Protein AF-A0A6P1IAT9-F1 (afdb_monomer_lite)

Foldseek 3Di:
DPPQDQQDPDPAQVVSLVVLVPDDLVRNLSNCLSPLDQPDPDPSSVSSSLSNLLQCQLAPVSVVSLLVSLVVLLVVLVVVLVVPPDDPVRVVVSVVSNVSSVVSNCSNPVNCPQQCSVVHRVLVVDDRVVSVLVSLLVVLVVVCVVPVDPPSSVVSVVVSVVVVVVPPDPDPDDDDD

Radius of gyration: 21.56 Å; chains: 1; bounding box: 54×50×61 Å

Structure (mmCIF, N/CA/C/O backbone):
data_AF-A0A6P1IAT9-F1
#
_entry.id   AF-A0A6P1IAT9-F1
#
loop_
_atom_site.group_PDB
_atom_site.id
_atom_site.type_symbol
_atom_site.label_atom_id
_atom_site.label_alt_id
_atom_site.label_comp_id
_atom_site.label_asym_id
_atom_site.label_entity_id
_atom_site.label_seq_id
_atom_site.pdbx_PDB_ins_code
_atom_site.Cartn_x
_atom_site.Cartn_y
_atom_site.Cartn_z
_atom_site.occupancy
_atom_site.B_iso_or_equiv
_atom_site.auth_seq_id
_atom_site.auth_comp_id
_atom_site.auth_asym_id
_atom_site.auth_atom_id
_atom_site.pdbx_PDB_model_num
ATOM 1 N N . MET A 1 1 ? -5.739 -2.566 28.143 1.00 44.97 1 MET A N 1
ATOM 2 C CA . MET A 1 1 ? -5.291 -2.501 26.736 1.00 44.97 1 MET A CA 1
ATOM 3 C C . MET A 1 1 ? -3.845 -2.948 26.709 1.00 44.97 1 MET A C 1
ATOM 5 O O . MET A 1 1 ? -3.081 -2.463 27.528 1.00 44.97 1 MET A O 1
ATOM 9 N N . LYS A 1 2 ? -3.511 -3.930 25.869 1.00 57.34 2 LYS A N 1
ATOM 10 C CA . LYS A 1 2 ? -2.120 -4.334 25.633 1.00 57.34 2 LYS A CA 1
ATOM 11 C C . LYS A 1 2 ? -1.456 -3.209 24.837 1.00 57.34 2 LYS A C 1
ATOM 13 O O . LYS A 1 2 ? -2.130 -2.655 23.967 1.00 57.34 2 LYS A O 1
ATOM 18 N N . ASP A 1 3 ? -0.215 -2.859 25.159 1.00 75.69 3 ASP A N 1
ATOM 19 C CA . ASP A 1 3 ? 0.513 -1.835 24.411 1.00 75.69 3 ASP A CA 1
ATOM 20 C C . ASP A 1 3 ? 0.478 -2.159 22.908 1.00 75.69 3 ASP A C 1
ATOM 22 O O . ASP A 1 3 ? 0.678 -3.325 22.541 1.00 75.69 3 ASP A O 1
ATOM 26 N N . PRO A 1 4 ? 0.163 -1.169 22.051 1.00 81.19 4 PRO A N 1
ATOM 27 C CA . PRO A 1 4 ? 0.105 -1.375 20.611 1.00 81.19 4 PRO A CA 1
ATOM 28 C C . PRO A 1 4 ? 1.469 -1.850 20.118 1.00 81.19 4 PRO A C 1
ATOM 30 O O . PRO A 1 4 ? 2.504 -1.392 20.616 1.00 81.19 4 PRO A O 1
ATOM 33 N N . GLN A 1 5 ? 1.483 -2.768 19.148 1.00 85.88 5 GLN A N 1
ATOM 34 C CA . GLN A 1 5 ? 2.759 -3.230 18.605 1.00 85.88 5 GLN A CA 1
ATOM 35 C C . GLN A 1 5 ? 3.559 -2.041 18.049 1.00 85.88 5 GLN A C 1
ATOM 37 O O . GLN A 1 5 ? 2.980 -1.165 17.414 1.00 85.88 5 GLN A O 1
ATOM 42 N N . PRO A 1 6 ? 4.876 -1.956 18.294 1.00 88.69 6 PRO A N 1
ATOM 43 C CA . PRO A 1 6 ? 5.675 -0.873 17.745 1.00 88.69 6 PRO A CA 1
ATOM 44 C C . PRO A 1 6 ? 5.844 -1.042 16.230 1.00 88.69 6 PRO A C 1
ATOM 46 O O . PRO A 1 6 ? 6.089 -2.143 15.737 1.00 88.69 6 PRO A O 1
ATOM 49 N N . LEU A 1 7 ? 5.788 0.073 15.495 1.00 91.44 7 LEU A N 1
ATOM 50 C CA . LEU A 1 7 ? 6.159 0.091 14.079 1.00 91.44 7 LEU A CA 1
ATOM 51 C C . LEU A 1 7 ? 7.631 -0.315 13.902 1.00 91.44 7 LEU A C 1
ATOM 53 O O . LEU A 1 7 ? 8.476 0.172 14.666 1.00 91.44 7 LEU A O 1
ATOM 57 N N . PRO A 1 8 ? 7.962 -1.109 12.865 1.00 89.56 8 PRO A N 1
ATOM 58 C CA . PRO A 1 8 ? 9.342 -1.468 12.568 1.00 89.56 8 PRO A CA 1
ATOM 59 C C . PRO A 1 8 ? 10.248 -0.240 12.406 1.00 89.56 8 PRO A C 1
ATOM 61 O O . PRO A 1 8 ? 9.841 0.807 11.897 1.00 89.56 8 PRO A O 1
ATOM 64 N N . GLU A 1 9 ? 11.505 -0.375 12.823 1.00 87.12 9 GLU A N 1
ATOM 65 C CA . GLU A 1 9 ? 12.486 0.721 12.801 1.00 87.12 9 GLU A CA 1
ATOM 66 C C . GLU A 1 9 ? 13.255 0.829 11.477 1.00 87.12 9 GLU A C 1
ATOM 68 O O . GLU A 1 9 ? 13.986 1.798 11.257 1.00 87.12 9 GLU A O 1
ATOM 73 N N . ALA A 1 10 ? 13.094 -0.145 10.574 1.00 85.12 10 ALA A N 1
ATOM 74 C CA . ALA A 1 10 ? 13.796 -0.161 9.300 1.00 85.12 10 ALA A CA 1
ATOM 75 C C . ALA A 1 10 ? 13.493 1.102 8.481 1.00 85.12 10 ALA A C 1
ATOM 77 O O . ALA A 1 10 ? 12.381 1.323 8.010 1.00 85.12 10 ALA A O 1
ATOM 78 N N . SER A 1 11 ? 14.524 1.921 8.273 1.00 75.75 11 SER A N 1
ATOM 79 C CA . SER A 1 11 ? 14.386 3.200 7.567 1.00 75.75 11 SER A CA 1
ATOM 80 C C . SER A 1 11 ? 14.454 3.058 6.043 1.00 75.75 11 SER A C 1
ATOM 82 O O . SER A 1 11 ? 14.054 3.966 5.320 1.00 75.75 11 SER A O 1
ATOM 84 N N . LYS A 1 12 ? 14.984 1.935 5.533 1.00 86.31 12 LYS A N 1
ATOM 85 C CA . LYS A 1 12 ? 15.084 1.670 4.089 1.00 86.31 12 LYS A CA 1
ATOM 86 C C . LYS A 1 12 ? 13.823 0.948 3.596 1.00 86.31 12 LYS A C 1
ATOM 88 O O . LYS A 1 12 ? 13.550 -0.134 4.119 1.00 86.31 12 LYS A O 1
ATOM 93 N N . PRO A 1 13 ? 13.137 1.445 2.547 1.00 86.69 13 PRO A N 1
ATOM 94 C CA . PRO A 1 13 ? 11.890 0.852 2.056 1.00 86.69 13 PRO A CA 1
ATOM 95 C C . PRO A 1 13 ? 11.979 -0.645 1.744 1.00 86.69 13 PRO A C 1
ATOM 97 O O . PRO A 1 13 ? 11.153 -1.420 2.209 1.00 86.69 13 PRO A O 1
ATOM 100 N N . ALA A 1 14 ? 13.028 -1.082 1.040 1.00 87.81 14 ALA A N 1
ATOM 101 C CA . ALA A 1 14 ? 13.200 -2.491 0.685 1.00 87.81 14 ALA A CA 1
ATOM 102 C C . ALA A 1 14 ? 13.393 -3.409 1.907 1.00 87.81 14 ALA A C 1
ATOM 104 O O . ALA A 1 14 ? 12.887 -4.529 1.926 1.00 87.81 14 ALA A O 1
ATOM 105 N N . LEU A 1 15 ? 14.104 -2.941 2.942 1.00 90.38 15 LEU A N 1
ATOM 106 C CA . LEU A 1 15 ? 14.280 -3.711 4.178 1.00 90.38 15 LEU A CA 1
ATOM 107 C C . LEU A 1 15 ? 12.983 -3.764 4.983 1.00 90.38 15 LEU A C 1
ATOM 109 O O . LEU A 1 15 ? 12.641 -4.828 5.490 1.00 90.38 15 LEU A O 1
ATOM 113 N N . LEU A 1 16 ? 12.264 -2.642 5.064 1.00 92.75 16 LEU A N 1
ATOM 114 C CA . LEU A 1 16 ? 10.965 -2.568 5.725 1.00 92.75 16 LEU A CA 1
ATOM 115 C C . LEU A 1 16 ? 9.957 -3.505 5.053 1.00 92.75 16 LEU A C 1
ATOM 117 O O . LEU A 1 16 ? 9.357 -4.333 5.726 1.00 92.75 16 LEU A O 1
ATOM 121 N N . ALA A 1 17 ? 9.827 -3.447 3.728 1.00 92.75 17 ALA A N 1
ATOM 122 C CA . ALA A 1 17 ? 8.932 -4.335 2.995 1.00 92.75 17 ALA A CA 1
ATOM 123 C C . ALA A 1 17 ? 9.305 -5.810 3.179 1.00 92.75 17 ALA A C 1
ATOM 125 O O . ALA A 1 17 ? 8.427 -6.637 3.402 1.00 92.75 17 ALA A O 1
ATOM 126 N N . ARG A 1 18 ? 10.602 -6.150 3.165 1.00 92.81 18 ARG A N 1
ATOM 127 C CA . ARG A 1 18 ? 11.050 -7.516 3.466 1.00 92.81 18 ARG A CA 1
ATOM 128 C C . ARG A 1 18 ? 10.609 -7.961 4.863 1.00 92.81 18 ARG A C 1
ATOM 130 O O . ARG A 1 18 ? 10.009 -9.021 4.981 1.00 92.81 18 ARG A O 1
ATOM 137 N N . GLN A 1 19 ? 10.848 -7.141 5.887 1.00 94.38 19 GLN A N 1
ATOM 138 C CA . GLN A 1 19 ? 10.421 -7.441 7.259 1.00 94.38 19 GLN A CA 1
ATOM 139 C C . GLN A 1 19 ? 8.904 -7.631 7.358 1.00 94.38 19 GLN A C 1
ATOM 141 O O . GLN A 1 19 ? 8.446 -8.567 8.000 1.00 94.38 19 GLN A O 1
ATOM 146 N N . LEU A 1 20 ? 8.118 -6.776 6.698 1.00 95.62 20 LEU A N 1
ATOM 147 C CA . LEU A 1 20 ? 6.659 -6.894 6.684 1.00 95.62 20 LEU A CA 1
ATOM 148 C C . LEU A 1 20 ? 6.186 -8.166 5.969 1.00 95.62 20 LEU A C 1
ATOM 150 O O . LEU A 1 20 ? 5.207 -8.771 6.394 1.00 95.62 20 LEU A O 1
ATOM 154 N N . ARG A 1 21 ? 6.880 -8.598 4.908 1.00 94.12 21 ARG A N 1
ATOM 155 C CA . ARG A 1 21 ? 6.550 -9.839 4.190 1.00 94.12 21 ARG A CA 1
ATOM 156 C C . ARG A 1 21 ? 6.808 -11.081 5.039 1.00 94.12 21 ARG A C 1
ATOM 158 O O . ARG A 1 21 ? 6.062 -12.045 4.909 1.00 94.12 21 ARG A O 1
ATOM 165 N N . GLU A 1 22 ? 7.834 -11.046 5.885 1.00 95.31 22 GLU A N 1
ATOM 166 C CA . GLU A 1 22 ? 8.199 -12.137 6.799 1.00 95.31 22 GLU A CA 1
ATOM 167 C C . GLU A 1 22 ? 7.188 -12.324 7.945 1.00 95.31 22 GLU A C 1
ATOM 169 O O . GLU A 1 22 ? 7.159 -13.390 8.557 1.00 95.31 22 GLU A O 1
ATOM 174 N N . LEU A 1 23 ? 6.343 -11.325 8.227 1.00 95.88 23 LEU A N 1
ATOM 175 C CA . LEU A 1 23 ? 5.263 -11.465 9.203 1.00 95.88 23 LEU A CA 1
ATOM 176 C C . LEU A 1 23 ? 4.195 -12.435 8.693 1.00 95.88 23 LEU A C 1
ATOM 178 O O . LEU A 1 23 ? 3.790 -12.377 7.530 1.00 95.88 23 LEU A O 1
ATOM 182 N N . ASP A 1 24 ? 3.676 -13.274 9.587 1.00 95.88 24 ASP A N 1
ATOM 183 C CA . ASP A 1 24 ? 2.448 -14.025 9.340 1.00 95.88 24 ASP A CA 1
ATOM 184 C C . ASP A 1 24 ? 1.226 -13.086 9.286 1.00 95.88 24 ASP A C 1
ATOM 186 O O . ASP A 1 24 ? 1.289 -11.925 9.701 1.00 95.88 24 ASP A O 1
ATOM 190 N N . GLU A 1 25 ? 0.100 -13.579 8.769 1.00 93.06 25 GLU A N 1
ATOM 191 C CA . GLU A 1 25 ? -1.118 -12.774 8.601 1.00 93.06 25 GLU A CA 1
ATOM 192 C C . GLU A 1 25 ? -1.662 -12.203 9.912 1.00 93.06 25 GLU A C 1
ATOM 194 O O . GLU A 1 25 ? -2.092 -11.050 9.932 1.00 93.06 25 GLU A O 1
ATOM 199 N N . ASN A 1 26 ? -1.594 -12.943 11.025 1.00 94.25 26 ASN A N 1
ATOM 200 C CA . ASN A 1 26 ? -2.097 -12.447 12.306 1.00 94.25 26 ASN A CA 1
ATOM 201 C C . ASN A 1 26 ? -1.217 -11.320 12.843 1.00 94.25 26 ASN A C 1
ATOM 203 O O . ASN A 1 26 ? -1.728 -10.321 13.354 1.00 94.25 26 ASN A O 1
ATOM 207 N N . SER A 1 27 ? 0.105 -11.470 12.743 1.00 95.88 27 SER A N 1
ATOM 208 C CA . SER A 1 27 ? 1.051 -10.432 13.159 1.00 95.88 27 SER A CA 1
ATOM 209 C C . SER A 1 27 ? 0.922 -9.178 12.293 1.00 95.88 27 SER A C 1
ATOM 211 O O . SER A 1 27 ? 0.841 -8.070 12.827 1.00 95.88 27 SER A O 1
ATOM 213 N N . LEU A 1 28 ? 0.821 -9.339 10.970 1.00 96.88 28 LEU A N 1
ATOM 214 C CA . LEU A 1 28 ? 0.598 -8.220 10.054 1.00 96.88 28 LEU A CA 1
ATOM 215 C C . LEU A 1 28 ? -0.751 -7.538 10.322 1.00 96.88 28 LEU A C 1
ATOM 217 O O . LEU A 1 28 ? -0.815 -6.312 10.400 1.00 96.88 28 LEU A O 1
ATOM 221 N N . GLY A 1 29 ? -1.815 -8.314 10.533 1.00 96.81 29 GLY A N 1
ATOM 222 C CA . GLY A 1 29 ? -3.145 -7.782 10.815 1.00 96.81 29 GLY A CA 1
ATOM 223 C C . GLY A 1 29 ? -3.228 -7.029 12.136 1.00 96.81 29 GLY A C 1
ATOM 224 O O . GLY A 1 29 ? -3.843 -5.965 12.195 1.00 96.81 29 GLY A O 1
ATOM 225 N N . ARG A 1 30 ? -2.542 -7.498 13.185 1.00 95.88 30 ARG A N 1
ATOM 226 C CA . ARG A 1 30 ? -2.413 -6.743 14.442 1.00 95.88 30 ARG A CA 1
ATOM 227 C C . ARG A 1 30 ? -1.708 -5.410 14.228 1.00 95.88 30 ARG A C 1
ATOM 229 O O . ARG A 1 30 ? -2.209 -4.394 14.703 1.00 95.88 30 ARG A O 1
ATOM 236 N N . LEU A 1 31 ? -0.607 -5.403 13.478 1.00 96.62 31 LEU A N 1
ATOM 237 C CA . LEU A 1 31 ? 0.143 -4.184 13.182 1.00 96.62 31 LEU A CA 1
ATOM 238 C C . LEU A 1 31 ? -0.696 -3.173 12.381 1.00 96.62 31 LEU A C 1
ATOM 240 O O . LEU A 1 31 ? -0.699 -1.987 12.704 1.00 96.62 31 LEU A O 1
ATOM 244 N N . ILE A 1 32 ? -1.450 -3.640 11.377 1.00 97.19 32 ILE A N 1
ATOM 245 C CA . ILE A 1 32 ? -2.397 -2.817 10.606 1.00 97.19 32 ILE A CA 1
ATOM 246 C C . ILE A 1 32 ? -3.456 -2.219 11.536 1.00 97.19 32 ILE A C 1
ATOM 248 O O . ILE A 1 32 ? -3.632 -1.000 11.572 1.00 97.19 32 ILE A O 1
ATOM 252 N N . ARG A 1 33 ? -4.127 -3.065 12.326 1.00 96.25 33 ARG A N 1
ATOM 253 C CA . ARG A 1 33 ? -5.207 -2.664 13.235 1.00 96.25 33 ARG A CA 1
ATOM 254 C C . ARG A 1 33 ? -4.745 -1.622 14.256 1.00 96.25 33 ARG A C 1
ATOM 256 O O . ARG A 1 33 ? -5.428 -0.621 14.472 1.00 96.25 33 ARG A O 1
ATOM 263 N N . ASP A 1 34 ? -3.584 -1.838 14.869 1.00 96.00 34 ASP A N 1
ATOM 264 C CA . ASP A 1 34 ? -3.030 -0.955 15.902 1.00 96.00 34 ASP A CA 1
ATOM 265 C C . ASP A 1 34 ? -2.573 0.405 15.329 1.00 96.00 34 ASP A C 1
ATOM 267 O O . ASP A 1 34 ? -2.408 1.373 16.076 1.00 96.00 34 ASP A O 1
ATOM 271 N N . HIS A 1 35 ? -2.403 0.514 14.005 1.00 96.50 35 HIS A N 1
ATOM 272 C CA . HIS A 1 35 ? -1.916 1.717 13.324 1.00 96.50 35 HIS A CA 1
ATOM 273 C C . HIS A 1 35 ? -2.833 2.250 12.218 1.00 96.50 35 HIS A C 1
ATOM 275 O O . HIS A 1 35 ? -2.384 3.064 11.403 1.00 96.50 35 HIS A O 1
ATOM 281 N N . LEU A 1 36 ? -4.123 1.890 12.223 1.00 96.81 36 LEU A N 1
ATOM 282 C CA . LEU A 1 36 ? -5.140 2.488 11.339 1.00 96.81 36 LEU A CA 1
ATOM 283 C C . LEU A 1 36 ? -5.133 4.021 11.407 1.00 96.81 36 LEU A C 1
ATOM 285 O O . LEU A 1 36 ? -5.314 4.709 10.401 1.00 96.81 36 LEU A O 1
ATOM 289 N N . VAL A 1 37 ? -4.858 4.554 12.600 1.00 94.69 37 VAL A N 1
ATOM 290 C CA . VAL A 1 37 ? -4.570 5.968 12.825 1.00 94.69 37 VAL A CA 1
ATOM 291 C C . VAL A 1 37 ? -3.204 6.137 13.498 1.00 94.69 37 VAL A C 1
ATOM 293 O O . VAL A 1 37 ? -2.766 5.261 14.244 1.00 94.69 37 VAL A O 1
ATOM 296 N N . PRO A 1 38 ? -2.522 7.268 13.276 1.00 94.25 38 PRO A N 1
ATOM 297 C CA . PRO A 1 38 ? -1.274 7.571 13.960 1.00 94.25 38 PRO A CA 1
ATOM 298 C C . PRO A 1 38 ? -1.485 7.696 15.473 1.00 94.25 38 PRO A C 1
ATOM 300 O O . PRO A 1 38 ? -2.307 8.496 15.920 1.00 94.25 38 PRO A O 1
ATOM 303 N N . LEU A 1 39 ? -0.701 6.955 16.255 1.00 92.50 39 LEU A N 1
ATOM 304 C CA . LEU A 1 39 ? -0.780 6.957 17.721 1.00 92.50 39 LEU A CA 1
ATOM 305 C C . LEU A 1 39 ? -0.049 8.137 18.375 1.00 92.50 39 LEU A C 1
ATOM 307 O O . LEU A 1 39 ? -0.336 8.490 19.513 1.00 92.50 39 LEU A O 1
ATOM 311 N N . SER A 1 40 ? 0.899 8.746 17.660 1.00 92.50 40 SER A N 1
ATOM 312 C CA . SER A 1 40 ? 1.680 9.889 18.132 1.00 92.50 40 SER A CA 1
ATOM 313 C C . SER A 1 40 ? 1.767 10.991 17.071 1.00 92.50 40 SER A C 1
ATOM 315 O O . SER A 1 40 ? 1.685 10.748 15.858 1.00 92.50 40 SER A O 1
ATOM 317 N N . SER A 1 41 ? 1.913 12.231 17.536 1.00 90.50 41 SER A N 1
ATOM 318 C CA . SER A 1 41 ? 2.232 13.404 16.716 1.00 90.50 41 SER A CA 1
ATOM 319 C C . SER A 1 41 ? 3.736 13.591 16.507 1.00 90.50 41 SER A C 1
ATOM 321 O O . SER A 1 41 ? 4.121 14.426 15.691 1.00 90.50 41 SER A O 1
ATOM 323 N N . ASP A 1 42 ? 4.574 12.814 17.200 1.00 94.19 42 ASP A N 1
ATOM 324 C CA . ASP A 1 42 ? 6.024 12.882 17.058 1.00 94.19 42 ASP A CA 1
ATOM 325 C C . ASP A 1 42 ? 6.464 12.670 15.602 1.00 94.19 42 ASP A C 1
ATOM 327 O O . ASP A 1 42 ? 5.973 11.784 14.893 1.00 94.19 42 ASP A O 1
ATOM 331 N N . HIS A 1 43 ? 7.423 13.484 15.162 1.00 92.62 43 HIS A N 1
ATOM 332 C CA . HIS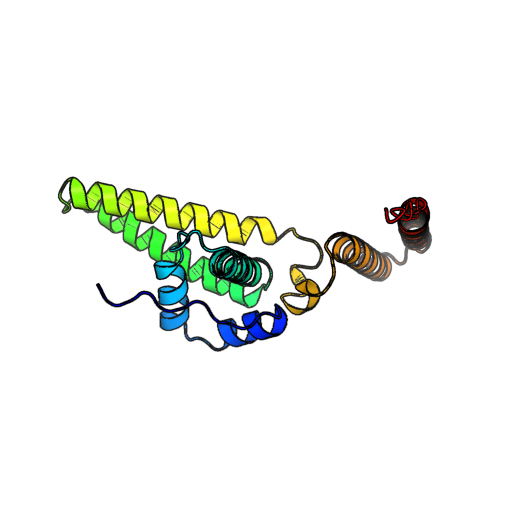 A 1 43 ? 7.877 13.496 13.778 1.00 92.62 43 HIS A CA 1
ATOM 333 C C . HIS A 1 43 ? 8.520 12.164 13.367 1.00 92.62 43 HIS A C 1
ATOM 335 O O . HIS A 1 43 ? 8.291 11.683 12.252 1.00 92.62 43 HIS A O 1
ATOM 341 N N . SER A 1 44 ? 9.280 11.529 14.268 1.00 91.19 44 SER A N 1
ATOM 342 C CA . SER A 1 44 ? 9.927 10.244 13.983 1.00 91.19 44 SER A CA 1
ATOM 343 C C . SER A 1 44 ? 8.893 9.123 13.845 1.00 91.19 44 SER A C 1
ATOM 345 O O . SER A 1 44 ? 8.965 8.308 12.921 1.00 91.19 44 SER A O 1
ATOM 347 N N . TYR A 1 45 ? 7.876 9.115 14.712 1.00 93.00 45 TYR A N 1
ATOM 348 C CA . TYR A 1 45 ? 6.769 8.170 14.622 1.00 93.00 45 TYR A CA 1
ATOM 349 C C . TYR A 1 45 ? 5.954 8.389 13.345 1.00 93.00 45 TYR A C 1
ATOM 351 O O . TYR A 1 45 ? 5.686 7.435 12.618 1.00 93.00 45 TYR A O 1
ATOM 359 N N . ARG A 1 46 ? 5.609 9.640 13.018 1.00 93.94 46 ARG A N 1
ATOM 360 C CA . ARG A 1 46 ? 4.862 9.977 11.797 1.00 93.94 46 ARG A CA 1
ATOM 361 C C . ARG A 1 46 ? 5.595 9.560 10.531 1.00 93.94 46 ARG A C 1
ATOM 363 O O . ARG A 1 46 ? 4.966 9.049 9.608 1.00 93.94 46 ARG A O 1
ATOM 370 N N . THR A 1 47 ? 6.915 9.716 10.509 1.00 92.25 47 THR A N 1
ATOM 371 C CA . THR A 1 47 ? 7.755 9.247 9.402 1.00 92.25 47 THR A CA 1
ATOM 372 C C . THR A 1 47 ? 7.676 7.728 9.247 1.00 92.25 47 THR A C 1
ATOM 374 O O . THR A 1 47 ? 7.446 7.245 8.139 1.00 92.25 47 THR A O 1
ATOM 377 N N . ARG A 1 48 ? 7.776 6.970 10.348 1.00 93.75 48 ARG A N 1
ATOM 378 C CA . ARG A 1 48 ? 7.615 5.505 10.328 1.00 93.75 48 ARG A CA 1
ATOM 379 C C . ARG A 1 48 ? 6.210 5.077 9.916 1.00 93.75 48 ARG A C 1
ATOM 381 O O . ARG A 1 48 ? 6.075 4.168 9.108 1.00 93.75 48 ARG A O 1
ATOM 388 N N . TRP A 1 49 ? 5.178 5.753 10.414 1.00 95.31 49 TRP A N 1
ATOM 389 C CA . TRP A 1 49 ? 3.783 5.467 10.074 1.00 95.31 49 TRP A CA 1
ATOM 390 C C . TRP A 1 49 ? 3.520 5.678 8.579 1.00 95.31 49 TRP A C 1
ATOM 392 O O . TRP A 1 49 ? 2.977 4.798 7.918 1.00 95.31 49 TRP A O 1
ATOM 402 N N . ASN A 1 50 ? 3.997 6.791 8.014 1.00 93.19 50 ASN A N 1
ATOM 403 C CA . ASN A 1 50 ? 3.929 7.026 6.572 1.00 93.19 50 ASN A CA 1
ATOM 404 C C . ASN A 1 50 ? 4.720 5.965 5.792 1.00 93.19 50 ASN A C 1
ATOM 406 O O . ASN A 1 50 ? 4.223 5.447 4.798 1.00 93.19 50 ASN A O 1
ATOM 410 N N . GLY A 1 51 ? 5.932 5.619 6.240 1.00 92.25 51 GLY A N 1
ATOM 411 C CA . GLY A 1 51 ? 6.770 4.592 5.611 1.00 92.25 51 GLY A CA 1
ATOM 412 C C . GLY A 1 51 ? 6.133 3.198 5.612 1.00 92.25 51 GLY A C 1
ATOM 413 O O . GLY A 1 51 ? 6.219 2.486 4.611 1.00 92.25 51 GLY A O 1
ATOM 414 N N . PHE A 1 52 ? 5.445 2.838 6.695 1.00 95.31 52 PHE A N 1
ATOM 415 C CA . PHE A 1 52 ? 4.694 1.593 6.832 1.00 95.31 52 PHE A CA 1
ATOM 416 C C . PHE A 1 52 ? 3.580 1.492 5.787 1.00 95.31 52 PHE A C 1
ATOM 418 O O . PHE A 1 52 ? 3.628 0.607 4.936 1.00 95.31 52 PHE A O 1
ATOM 425 N N . TRP A 1 53 ? 2.644 2.446 5.770 1.00 95.62 53 TRP A N 1
ATOM 426 C CA . TRP A 1 53 ? 1.556 2.461 4.783 1.00 95.62 53 TRP A CA 1
ATOM 427 C C . TRP A 1 53 ? 2.060 2.587 3.350 1.00 95.62 53 TRP A C 1
ATOM 429 O O . TRP A 1 53 ? 1.513 1.983 2.431 1.00 95.62 53 TRP A O 1
ATOM 439 N N . SER A 1 54 ? 3.140 3.345 3.169 1.00 92.50 54 SER A N 1
ATOM 440 C CA . SER A 1 54 ? 3.804 3.484 1.885 1.00 92.50 54 SER A CA 1
ATOM 441 C C . SER A 1 54 ? 4.306 2.124 1.378 1.00 92.50 54 SER A C 1
ATOM 443 O O . SER A 1 54 ? 4.053 1.766 0.230 1.00 92.50 54 SER A O 1
ATOM 445 N N . SER A 1 55 ? 4.929 1.330 2.249 1.00 93.88 55 SER A N 1
ATOM 446 C CA . SER A 1 55 ? 5.407 -0.014 1.905 1.00 93.88 55 SER A CA 1
ATOM 447 C C . SER A 1 55 ? 4.260 -0.980 1.608 1.00 93.88 55 SER A C 1
ATOM 449 O O . SER A 1 55 ? 4.378 -1.762 0.672 1.00 93.88 55 SER A O 1
ATOM 451 N N . LEU A 1 56 ? 3.148 -0.901 2.352 1.00 95.50 56 LEU A N 1
ATOM 452 C CA . LEU A 1 56 ? 1.967 -1.730 2.089 1.00 95.50 56 LEU A CA 1
ATOM 453 C C . LEU A 1 56 ? 1.335 -1.427 0.727 1.00 95.50 56 LEU A C 1
ATOM 455 O O . LEU A 1 56 ? 1.019 -2.354 0.002 1.00 95.50 56 LEU A O 1
ATOM 459 N N . GLY A 1 57 ? 1.170 -0.154 0.356 1.00 93.88 57 GLY A N 1
ATOM 460 C CA . GLY A 1 57 ? 0.539 0.206 -0.922 1.00 93.88 57 GLY A CA 1
ATOM 461 C C . GLY A 1 57 ? 1.432 0.010 -2.148 1.00 93.88 57 GLY A C 1
ATOM 462 O O . GLY A 1 57 ? 0.950 -0.338 -3.225 1.00 93.88 57 GLY A O 1
ATOM 463 N N . PHE A 1 58 ? 2.738 0.241 -2.001 1.00 92.12 58 PHE A N 1
ATOM 464 C CA . PHE A 1 58 ? 3.656 0.242 -3.141 1.00 92.12 58 PHE A CA 1
ATOM 465 C C . PHE A 1 58 ? 4.184 -1.148 -3.496 1.00 92.12 58 PHE A C 1
ATOM 467 O O . PHE A 1 58 ? 4.594 -1.373 -4.625 1.00 92.12 58 PHE A O 1
ATOM 474 N N . ASP A 1 59 ? 4.224 -2.076 -2.543 1.00 93.56 59 ASP A N 1
ATOM 475 C CA . ASP A 1 59 ? 4.721 -3.425 -2.776 1.00 93.56 59 ASP A CA 1
ATOM 476 C C . ASP A 1 59 ? 3.569 -4.375 -3.143 1.00 93.56 59 ASP A C 1
ATOM 478 O O . ASP A 1 59 ? 2.722 -4.603 -2.285 1.00 93.56 59 ASP A O 1
ATOM 482 N N . PRO A 1 60 ? 3.515 -4.967 -4.355 1.00 92.69 60 PRO A N 1
ATOM 483 C CA . PRO A 1 60 ? 2.331 -5.705 -4.812 1.00 92.69 60 PRO A CA 1
ATOM 484 C C . PRO A 1 60 ? 1.917 -6.859 -3.893 1.00 92.69 60 PRO A C 1
ATOM 486 O O . PRO A 1 60 ? 0.736 -7.045 -3.619 1.00 92.69 60 PRO A O 1
ATOM 489 N N . VAL A 1 61 ? 2.895 -7.597 -3.357 1.00 93.56 61 VAL A N 1
ATOM 490 C CA . VAL A 1 61 ? 2.640 -8.722 -2.444 1.00 93.56 61 VAL A CA 1
ATOM 491 C C . VAL A 1 61 ? 2.084 -8.232 -1.108 1.00 93.56 61 VAL A C 1
ATOM 493 O O . VAL A 1 61 ? 1.179 -8.846 -0.552 1.00 93.56 61 VAL A O 1
ATOM 496 N N . LEU A 1 62 ? 2.619 -7.135 -0.564 1.00 95.88 62 LEU A N 1
ATOM 497 C CA . LEU A 1 62 ? 2.080 -6.563 0.672 1.00 95.88 62 LEU A CA 1
ATOM 498 C C . LEU A 1 62 ? 0.732 -5.883 0.451 1.00 95.88 62 LEU A C 1
ATOM 500 O O . LEU A 1 62 ? -0.101 -5.946 1.350 1.00 95.88 62 LEU A O 1
ATOM 504 N N . ARG A 1 63 ? 0.513 -5.267 -0.715 1.00 96.06 63 ARG A N 1
ATOM 505 C CA . ARG A 1 63 ? -0.746 -4.616 -1.081 1.00 96.06 63 ARG A CA 1
ATOM 506 C C . ARG A 1 63 ? -1.882 -5.618 -1.078 1.00 96.06 63 ARG A C 1
ATOM 508 O O . ARG A 1 63 ? -2.882 -5.375 -0.409 1.00 96.06 63 ARG A O 1
ATOM 515 N N . ASP A 1 64 ? -1.699 -6.739 -1.767 1.00 96.50 64 ASP A N 1
ATOM 516 C CA . ASP A 1 64 ? -2.684 -7.817 -1.833 1.00 96.50 64 ASP A CA 1
ATOM 517 C C . ASP A 1 64 ? -3.015 -8.354 -0.431 1.00 96.50 64 ASP A C 1
ATOM 519 O O . ASP A 1 64 ? -4.161 -8.302 0.020 1.00 96.50 64 ASP A O 1
ATOM 523 N N . ARG A 1 65 ? -1.981 -8.719 0.339 1.00 97.62 65 ARG A N 1
ATOM 524 C CA . ARG A 1 65 ? -2.142 -9.214 1.716 1.00 97.62 65 ARG A CA 1
ATOM 525 C C . ARG A 1 65 ? -2.829 -8.208 2.641 1.00 97.62 65 ARG A C 1
ATOM 527 O O . ARG A 1 65 ? -3.722 -8.576 3.398 1.00 97.62 65 ARG A O 1
ATOM 534 N N . ALA A 1 66 ? -2.409 -6.945 2.616 1.00 97.62 66 ALA A N 1
ATOM 535 C CA . ALA A 1 66 ? -2.980 -5.907 3.469 1.00 97.62 66 ALA A CA 1
ATOM 536 C C . ALA A 1 66 ? -4.429 -5.589 3.082 1.00 97.62 66 ALA A C 1
ATOM 538 O O . ALA A 1 66 ? -5.253 -5.388 3.968 1.00 97.62 66 ALA A O 1
ATOM 539 N N . THR A 1 67 ? -4.743 -5.594 1.785 1.00 98.00 67 THR A N 1
ATOM 540 C CA . THR A 1 67 ? -6.110 -5.422 1.280 1.00 98.00 67 THR A CA 1
ATOM 541 C C . THR A 1 67 ? -7.012 -6.551 1.766 1.00 98.00 67 THR A C 1
ATOM 543 O O . THR A 1 67 ? -8.060 -6.272 2.340 1.00 98.00 67 THR A O 1
ATOM 546 N N . GLY A 1 68 ? -6.576 -7.811 1.645 1.00 98.12 68 GLY A N 1
ATOM 547 C CA . GLY A 1 68 ? -7.329 -8.961 2.156 1.00 98.12 68 GLY A CA 1
ATOM 548 C C . GLY A 1 68 ? -7.601 -8.879 3.662 1.00 98.12 68 GLY A C 1
ATOM 549 O O . GLY A 1 68 ? -8.729 -9.083 4.102 1.00 98.12 68 GLY A O 1
ATOM 550 N N . ILE A 1 69 ? -6.594 -8.496 4.453 1.00 98.38 69 ILE A N 1
ATOM 551 C CA . ILE A 1 69 ? -6.744 -8.311 5.905 1.00 98.38 69 ILE A CA 1
ATOM 552 C C . ILE A 1 69 ? -7.734 -7.185 6.237 1.00 98.38 69 ILE A C 1
ATOM 554 O O . ILE A 1 69 ? -8.578 -7.351 7.115 1.00 98.38 69 ILE A O 1
ATOM 558 N N . ILE A 1 70 ? -7.620 -6.030 5.573 1.00 98.31 70 ILE A N 1
ATOM 559 C CA . ILE A 1 70 ? -8.483 -4.871 5.845 1.00 98.31 70 ILE A CA 1
ATOM 560 C C . ILE A 1 70 ? -9.925 -5.164 5.429 1.00 98.31 70 ILE A C 1
ATOM 562 O O . ILE A 1 70 ? -10.831 -4.828 6.184 1.00 98.31 70 ILE A O 1
ATOM 566 N N . ASN A 1 71 ? -10.141 -5.841 4.299 1.00 98.25 71 ASN A N 1
ATOM 567 C CA . ASN A 1 71 ? -11.474 -6.288 3.893 1.00 98.25 71 ASN A CA 1
ATOM 568 C C . ASN A 1 71 ? -12.070 -7.248 4.927 1.00 98.25 71 ASN A C 1
ATOM 570 O O . ASN A 1 71 ? -13.193 -7.036 5.360 1.00 98.25 71 ASN A O 1
ATOM 574 N N . GLY A 1 72 ? -11.288 -8.197 5.453 1.00 98.12 72 GLY A N 1
ATOM 575 C CA . GLY A 1 72 ? -11.753 -9.046 6.553 1.00 98.12 72 GLY A CA 1
ATOM 576 C C . GLY A 1 72 ? -12.133 -8.262 7.820 1.00 98.12 72 GLY A C 1
ATOM 577 O O . GLY A 1 72 ? -13.033 -8.66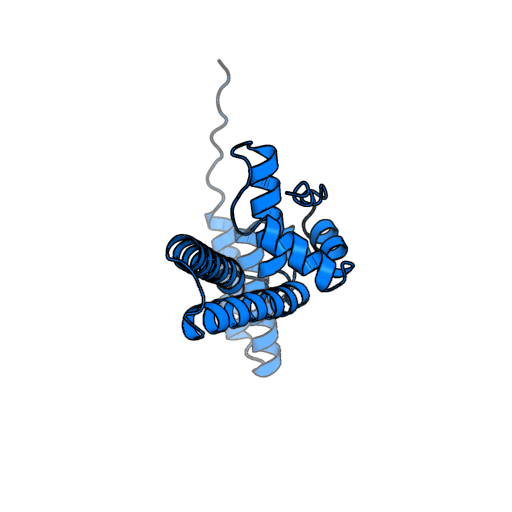4 8.552 1.00 98.12 72 GLY A O 1
ATOM 578 N N . PHE A 1 73 ? -11.487 -7.124 8.099 1.00 98.06 73 PHE A N 1
ATOM 579 C CA . PHE A 1 73 ? -11.910 -6.232 9.185 1.00 98.06 73 PHE A CA 1
ATOM 580 C C . PHE A 1 73 ? -13.203 -5.476 8.872 1.00 98.06 73 PHE A C 1
ATOM 582 O O . PHE A 1 73 ? -13.997 -5.273 9.791 1.00 98.06 73 PHE A O 1
ATOM 589 N N . LEU A 1 74 ? -13.403 -5.062 7.618 1.00 98.06 74 LEU A N 1
ATOM 590 C CA . LEU A 1 74 ? -14.636 -4.423 7.159 1.00 98.06 74 LEU A CA 1
ATOM 591 C C . LEU A 1 74 ? -15.814 -5.397 7.256 1.00 98.06 74 LEU A C 1
ATOM 593 O O . LEU A 1 74 ? -16.793 -5.051 7.906 1.00 98.06 74 LEU A O 1
ATOM 597 N N . ASP A 1 75 ? -15.664 -6.626 6.757 1.00 98.19 75 ASP A N 1
ATOM 598 C CA . ASP A 1 75 ? -16.696 -7.672 6.817 1.00 98.19 75 ASP A CA 1
ATOM 599 C C . ASP A 1 75 ? -17.128 -7.960 8.267 1.00 98.19 75 ASP A C 1
ATOM 601 O O . ASP A 1 75 ? -18.311 -8.093 8.580 1.00 98.19 75 ASP A O 1
ATOM 605 N N . LEU A 1 76 ? -16.164 -8.021 9.197 1.00 96.75 76 LEU A N 1
ATOM 606 C CA . LEU A 1 76 ? -16.448 -8.218 10.623 1.00 96.75 76 LEU A CA 1
ATOM 607 C C . LEU A 1 76 ? -17.178 -7.024 11.250 1.00 96.75 76 LEU A C 1
ATOM 609 O O . LEU A 1 76 ? -18.021 -7.213 12.127 1.00 96.75 76 LEU A O 1
ATOM 613 N N . ALA A 1 77 ? -16.820 -5.802 10.857 1.00 96.69 77 ALA A N 1
ATOM 614 C CA . ALA A 1 77 ? -17.453 -4.594 11.368 1.00 96.69 77 ALA A CA 1
ATOM 615 C C . ALA A 1 77 ? -18.872 -4.428 10.811 1.00 96.69 77 ALA A C 1
ATOM 617 O O . ALA A 1 77 ? -19.781 -4.118 11.575 1.00 96.69 77 ALA A O 1
ATOM 618 N N . GLU A 1 78 ? -19.071 -4.696 9.522 1.00 9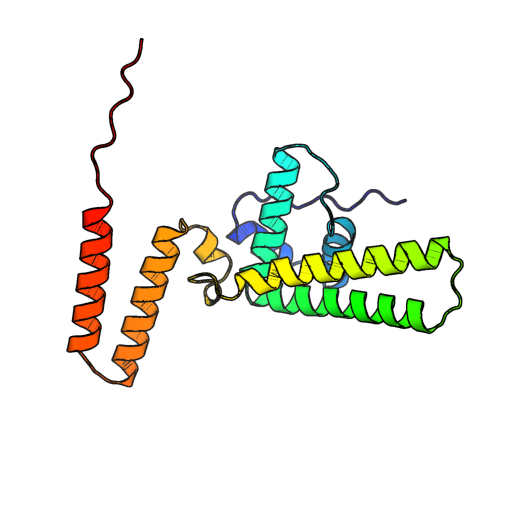6.69 78 GLU A N 1
ATOM 619 C CA . GLU A 1 78 ? -20.378 -4.702 8.866 1.00 96.69 78 GLU A CA 1
ATOM 620 C C . GLU A 1 78 ? -21.304 -5.737 9.509 1.00 96.69 78 GLU A C 1
ATOM 622 O O . GLU A 1 78 ? -22.368 -5.374 10.005 1.00 96.69 78 GLU A O 1
ATOM 627 N N . GLY A 1 79 ? -20.852 -6.988 9.657 1.00 96.69 79 GLY A N 1
ATOM 628 C CA . GLY A 1 79 ? -21.649 -8.029 10.311 1.00 96.69 79 GLY A CA 1
ATOM 629 C C . GLY A 1 79 ? -22.037 -7.690 11.758 1.00 96.69 79 GLY A C 1
ATOM 630 O O . GLY A 1 79 ? -23.132 -8.032 12.204 1.00 96.69 79 GLY A O 1
ATOM 631 N N . ALA A 1 80 ? -21.177 -6.981 12.497 1.00 94.81 80 ALA A N 1
ATOM 632 C CA . ALA A 1 80 ? -21.496 -6.519 13.850 1.00 94.81 80 ALA A CA 1
ATOM 633 C C . ALA A 1 80 ? -22.529 -5.377 13.868 1.00 94.81 80 ALA A C 1
ATOM 635 O O . ALA A 1 80 ? -23.350 -5.313 14.782 1.00 94.81 80 ALA A O 1
ATOM 636 N N . LEU A 1 81 ? -22.507 -4.486 12.872 1.00 94.12 81 LEU A N 1
ATOM 637 C CA . LEU A 1 81 ? -23.509 -3.426 12.723 1.00 94.12 81 LEU A CA 1
ATOM 638 C C . LEU A 1 81 ? -24.871 -3.997 12.306 1.00 94.12 81 LEU A C 1
ATOM 640 O O . LEU A 1 81 ? -25.900 -3.559 12.815 1.00 94.12 81 LEU A O 1
ATOM 644 N N . GLU A 1 82 ? -24.882 -5.004 11.432 1.00 94.94 82 GLU A N 1
ATOM 645 C CA . GLU A 1 82 ? -26.104 -5.676 10.976 1.00 94.94 82 GLU A CA 1
ATOM 646 C C . GLU A 1 82 ? -26.784 -6.499 12.077 1.00 94.94 82 GLU A C 1
ATOM 648 O O . GLU A 1 82 ? -28.014 -6.554 12.138 1.00 94.94 82 GLU A O 1
ATOM 653 N N . ALA A 1 83 ? -26.004 -7.122 12.968 1.00 92.38 83 ALA A N 1
ATOM 654 C CA . ALA A 1 83 ? -26.530 -7.937 14.064 1.00 92.38 83 ALA A CA 1
ATOM 655 C C . ALA A 1 83 ? -27.388 -7.135 15.061 1.00 92.38 83 ALA A C 1
ATOM 657 O O . ALA A 1 83 ? -28.250 -7.715 15.725 1.00 92.38 83 ALA A O 1
ATOM 658 N N . ASN A 1 84 ? -27.173 -5.815 15.152 1.00 83.06 84 ASN A N 1
ATOM 659 C CA . ASN A 1 84 ? -27.902 -4.886 16.021 1.00 83.06 84 ASN A CA 1
ATOM 660 C C . ASN A 1 84 ? -28.009 -5.362 17.490 1.00 83.06 84 ASN A C 1
ATOM 662 O O . ASN A 1 84 ? -29.002 -5.111 18.176 1.00 83.06 84 ASN A O 1
ATOM 666 N N . ASP A 1 85 ? -26.984 -6.071 17.970 1.00 91.94 85 ASP A N 1
ATOM 667 C CA . ASP A 1 85 ? -26.848 -6.583 19.340 1.00 91.94 85 ASP A CA 1
ATOM 668 C C . ASP A 1 85 ? -25.971 -5.676 20.225 1.00 91.94 85 ASP A C 1
ATOM 670 O O . ASP A 1 85 ? -25.682 -5.993 21.382 1.00 91.94 85 ASP A O 1
ATOM 674 N N . GLN A 1 86 ? -25.568 -4.532 19.670 1.00 91.44 86 GLN A N 1
ATOM 675 C CA . GLN A 1 86 ? -24.653 -3.568 20.256 1.00 91.44 86 GLN A CA 1
ATOM 676 C C . GLN A 1 86 ? -25.396 -2.445 20.988 1.00 91.44 86 GLN A C 1
ATOM 678 O O . GLN A 1 86 ? -26.447 -1.976 20.555 1.00 91.44 86 GLN A O 1
ATOM 683 N N . ASP A 1 87 ? -24.820 -1.966 22.092 1.00 94.38 87 ASP A N 1
ATOM 684 C CA . ASP A 1 87 ? -25.248 -0.695 22.682 1.00 94.38 87 ASP A CA 1
ATOM 685 C C . ASP A 1 87 ? -24.787 0.512 21.834 1.00 94.38 87 ASP A C 1
ATOM 687 O O . ASP A 1 87 ? -23.842 0.415 21.050 1.00 94.38 87 ASP A O 1
ATOM 691 N N . ASP A 1 88 ? -25.393 1.688 22.032 1.00 93.69 88 ASP A N 1
ATOM 692 C CA . ASP A 1 88 ? -25.066 2.911 21.275 1.00 93.69 88 ASP A CA 1
ATOM 693 C C . ASP A 1 88 ? -23.564 3.259 21.250 1.00 93.69 88 ASP A C 1
ATOM 695 O O . ASP A 1 88 ? -23.066 3.860 20.294 1.00 93.69 88 ASP A O 1
ATOM 699 N N . ASN A 1 89 ? -22.823 2.952 22.320 1.00 94.94 89 ASN A N 1
ATOM 700 C CA . ASN A 1 89 ? -21.391 3.235 22.383 1.00 94.94 89 ASN A CA 1
ATOM 701 C C . ASN A 1 89 ? -20.579 2.198 21.610 1.00 94.94 89 ASN A C 1
ATOM 703 O O . ASN A 1 89 ? -19.534 2.545 21.053 1.00 94.94 89 ASN A O 1
ATOM 707 N N . GLN A 1 90 ? -21.015 0.942 21.614 1.00 94.19 90 GLN A N 1
ATOM 708 C CA . GLN A 1 90 ? -20.441 -0.127 20.812 1.00 94.19 90 GLN A CA 1
ATOM 709 C C . GLN A 1 90 ? -20.666 0.154 19.325 1.00 94.19 90 GLN A C 1
ATOM 711 O O . GLN A 1 90 ? -19.673 0.229 18.604 1.00 94.19 90 GLN A O 1
ATOM 716 N N . THR A 1 91 ? -21.893 0.476 18.906 1.00 95.69 91 THR A N 1
ATOM 717 C CA . THR A 1 91 ? -22.224 0.835 17.515 1.00 95.69 91 THR A CA 1
ATOM 718 C C . THR A 1 91 ? -21.329 1.960 17.000 1.00 95.69 91 THR A C 1
ATOM 720 O O . THR A 1 91 ? -20.605 1.786 16.022 1.00 95.69 91 THR A O 1
ATOM 723 N N . LYS A 1 92 ? -21.227 3.075 17.741 1.00 96.50 92 LYS A N 1
ATOM 724 C CA . LYS A 1 92 ? -20.354 4.208 17.369 1.00 96.50 92 LYS A CA 1
ATOM 725 C C . LYS A 1 92 ? -18.876 3.835 17.251 1.00 96.50 92 LYS A C 1
ATOM 727 O O . LYS A 1 92 ? -18.122 4.462 16.503 1.00 96.50 92 LYS A O 1
ATOM 732 N N . ARG A 1 93 ? -18.399 2.874 18.049 1.00 95.19 93 ARG A N 1
ATOM 733 C CA . ARG A 1 93 ? -17.009 2.395 17.962 1.00 95.19 93 ARG A CA 1
ATOM 734 C C . ARG A 1 93 ? -16.813 1.513 16.737 1.00 95.19 93 ARG A C 1
ATOM 736 O O . ARG A 1 93 ? -15.755 1.632 16.121 1.00 95.19 93 ARG A O 1
ATOM 743 N N . THR A 1 94 ? -17.793 0.675 16.413 1.00 96.56 94 THR A N 1
ATOM 744 C CA . THR A 1 94 ? -17.794 -0.184 15.227 1.00 96.56 94 THR A CA 1
ATOM 745 C C . THR A 1 94 ? -17.813 0.659 13.953 1.00 96.56 94 THR A C 1
ATOM 747 O O . THR A 1 94 ? -16.908 0.508 13.140 1.00 96.56 94 THR A O 1
ATOM 750 N N . GLU A 1 95 ? -18.717 1.639 13.842 1.00 97.31 95 GLU A N 1
ATOM 751 C CA . GLU A 1 95 ? -18.763 2.604 12.727 1.00 97.31 95 GLU A CA 1
ATOM 752 C C . GLU A 1 95 ? -17.415 3.316 12.551 1.00 97.31 95 GLU A C 1
ATOM 754 O O . GLU A 1 95 ? -16.799 3.295 11.491 1.00 97.31 95 GLU A O 1
ATOM 759 N N . LYS A 1 96 ? -16.859 3.861 13.639 1.00 97.56 96 LYS A N 1
ATOM 760 C CA . LYS A 1 96 ? -15.561 4.545 13.578 1.00 97.56 96 LYS A CA 1
ATOM 761 C C . LYS A 1 96 ? -14.412 3.613 13.193 1.00 97.56 96 LYS A C 1
ATOM 763 O O . LYS A 1 96 ? -13.397 4.070 12.664 1.00 97.56 96 LYS A O 1
ATOM 768 N N . PHE A 1 97 ? -14.489 2.337 13.559 1.00 97.69 97 PHE A N 1
ATOM 769 C CA . PHE A 1 97 ? -13.503 1.342 13.158 1.00 97.69 97 PHE A CA 1
ATOM 770 C C . PHE A 1 97 ? -13.634 1.008 11.668 1.00 97.69 97 PHE A C 1
ATOM 772 O O . PHE A 1 97 ? -12.606 0.958 10.991 1.00 97.69 97 PHE A O 1
ATOM 779 N N . PHE A 1 98 ? -14.863 0.880 11.166 1.00 97.75 98 PHE A N 1
ATOM 780 C CA . PHE A 1 98 ? -15.177 0.708 9.751 1.00 97.75 98 PHE A CA 1
ATOM 781 C C . PHE A 1 98 ? -14.597 1.860 8.912 1.00 97.75 98 PHE A C 1
ATOM 783 O O . PHE A 1 98 ? -13.720 1.619 8.082 1.00 97.75 98 PHE A O 1
ATOM 790 N N . ASP A 1 99 ? -14.917 3.116 9.248 1.00 98.00 99 ASP A N 1
ATOM 791 C CA . ASP A 1 99 ? -14.405 4.312 8.548 1.00 98.00 99 ASP A CA 1
ATOM 792 C C . ASP A 1 99 ? -12.866 4.347 8.482 1.00 98.00 99 ASP A C 1
ATOM 794 O O . ASP A 1 99 ? -12.236 4.789 7.516 1.00 98.00 99 ASP A O 1
ATOM 798 N N . ARG A 1 100 ? -12.211 3.898 9.560 1.00 97.94 100 ARG A N 1
ATOM 799 C CA . ARG A 1 100 ? -10.745 3.845 9.640 1.00 97.94 100 ARG A CA 1
ATOM 800 C C . ARG A 1 100 ? -10.156 2.768 8.738 1.00 97.94 100 ARG A C 1
ATOM 802 O O . ARG A 1 100 ? -9.046 2.967 8.241 1.00 97.94 100 ARG A O 1
ATOM 809 N N . CYS A 1 101 ? -10.854 1.650 8.565 1.00 98.19 101 CYS A N 1
ATOM 810 C CA . CYS A 1 101 ? -10.460 0.589 7.648 1.00 98.19 101 CYS A CA 1
ATOM 811 C C . CYS A 1 101 ? -10.621 1.051 6.195 1.00 98.19 101 CYS A C 1
ATOM 813 O O . CYS A 1 101 ? -9.672 0.912 5.426 1.00 98.19 101 CYS A O 1
ATOM 815 N N . GLU A 1 102 ? -11.719 1.727 5.847 1.00 97.94 102 GLU A N 1
ATOM 816 C CA . GLU A 1 102 ? -11.889 2.331 4.517 1.00 97.94 102 GLU A CA 1
ATOM 817 C C . GLU A 1 102 ? -10.782 3.345 4.204 1.00 97.94 102 GLU A C 1
ATOM 819 O O . GLU A 1 102 ? -10.115 3.267 3.171 1.00 97.94 102 GLU A O 1
ATOM 824 N N . GLY A 1 103 ? -10.495 4.259 5.137 1.00 97.38 103 GLY A N 1
ATOM 825 C CA . GLY A 1 103 ? -9.414 5.232 4.967 1.00 97.38 103 GLY A CA 1
ATOM 826 C C . GLY A 1 103 ? -8.014 4.601 4.902 1.00 97.38 103 GLY A C 1
ATOM 827 O O . GLY A 1 103 ? -7.077 5.212 4.379 1.00 97.38 103 GLY A O 1
ATOM 828 N N . ALA A 1 104 ? -7.835 3.397 5.449 1.00 97.25 104 ALA A N 1
ATOM 829 C CA . ALA A 1 104 ? -6.609 2.623 5.301 1.00 97.25 104 ALA A CA 1
ATOM 830 C C . ALA A 1 104 ? -6.521 1.947 3.927 1.00 97.25 104 ALA A C 1
ATOM 832 O O . ALA A 1 104 ? -5.455 1.989 3.309 1.00 97.25 104 ALA A O 1
ATOM 833 N N . LEU A 1 105 ? -7.631 1.393 3.439 1.00 96.38 105 LEU A N 1
ATOM 834 C CA . LEU A 1 105 ? -7.725 0.782 2.120 1.00 96.38 105 LEU A CA 1
ATOM 835 C C . LEU A 1 105 ? -7.475 1.815 1.013 1.00 96.38 105 LEU A C 1
ATOM 837 O O . LEU A 1 105 ? -6.607 1.612 0.168 1.00 96.38 105 LEU A O 1
ATOM 841 N N . ASP A 1 106 ? -8.124 2.977 1.089 1.00 96.06 106 ASP A N 1
ATOM 842 C CA . ASP A 1 106 ? -7.908 4.098 0.165 1.00 96.06 106 ASP A CA 1
ATOM 843 C C . ASP A 1 106 ? -6.428 4.521 0.104 1.00 96.06 106 ASP A C 1
ATOM 845 O O . ASP A 1 106 ? -5.866 4.740 -0.971 1.00 96.06 106 ASP A O 1
ATOM 849 N N . ARG A 1 107 ? -5.744 4.560 1.257 1.00 94.56 107 ARG A N 1
ATOM 850 C CA . ARG A 1 107 ? -4.311 4.888 1.331 1.00 94.56 107 ARG A CA 1
ATOM 851 C C . ARG A 1 107 ? -3.429 3.868 0.615 1.00 94.56 107 ARG A C 1
ATOM 853 O O . ARG A 1 107 ? -2.370 4.253 0.124 1.00 94.56 107 ARG A O 1
ATOM 860 N N . ILE A 1 108 ? -3.818 2.596 0.606 1.00 94.88 108 ILE A N 1
ATOM 861 C CA . ILE A 1 108 ? -3.096 1.512 -0.067 1.00 94.88 108 ILE A CA 1
ATOM 862 C C . ILE A 1 108 ? -3.368 1.562 -1.572 1.00 94.88 108 ILE A C 1
ATOM 864 O O . ILE A 1 108 ? -2.419 1.608 -2.356 1.00 94.88 108 ILE A O 1
ATOM 868 N N . LEU A 1 109 ? -4.644 1.607 -1.965 1.00 92.31 109 LEU A N 1
ATOM 869 C CA . LEU A 1 109 ? -5.072 1.505 -3.361 1.00 92.31 109 LEU A CA 1
ATOM 870 C C . LEU A 1 109 ? -4.639 2.709 -4.200 1.00 92.31 109 LEU A C 1
ATOM 872 O O . LEU A 1 109 ? -4.199 2.539 -5.330 1.00 92.31 109 LEU A O 1
ATOM 876 N N . LYS A 1 110 ? -4.612 3.919 -3.626 1.00 91.75 110 LYS A N 1
ATOM 877 C CA . LYS A 1 110 ? -4.099 5.120 -4.317 1.00 91.75 110 LYS A CA 1
ATOM 878 C C . LYS A 1 110 ? -2.652 5.012 -4.801 1.00 91.75 110 LYS A C 1
ATOM 880 O O . LYS A 1 110 ? -2.203 5.868 -5.558 1.00 91.75 110 LYS A O 1
ATOM 885 N N . ARG A 1 111 ? -1.896 4.023 -4.320 1.00 88.38 111 ARG A N 1
ATOM 886 C CA . ARG A 1 111 ? -0.478 3.842 -4.661 1.00 88.38 111 ARG A CA 1
ATOM 887 C C . ARG A 1 111 ? -0.253 2.793 -5.735 1.00 88.38 111 ARG A C 1
ATOM 889 O O . ARG A 1 111 ? 0.883 2.633 -6.169 1.00 88.38 111 ARG A O 1
ATOM 896 N N . GLU A 1 112 ? -1.299 2.080 -6.136 1.00 87.69 112 GLU A N 1
ATOM 897 C CA . GLU A 1 112 ? -1.230 1.060 -7.177 1.00 87.69 112 GLU A CA 1
ATOM 898 C C . GLU A 1 112 ? -0.815 1.641 -8.527 1.00 87.69 112 GLU A C 1
ATOM 900 O O . GLU A 1 112 ? 0.051 1.072 -9.187 1.00 87.69 112 GLU A O 1
ATOM 905 N N . ASP A 1 113 ? -1.335 2.821 -8.852 1.00 86.75 113 ASP A N 1
ATOM 906 C CA . ASP A 1 113 ? -1.038 3.535 -10.094 1.00 86.75 113 ASP A CA 1
ATOM 907 C C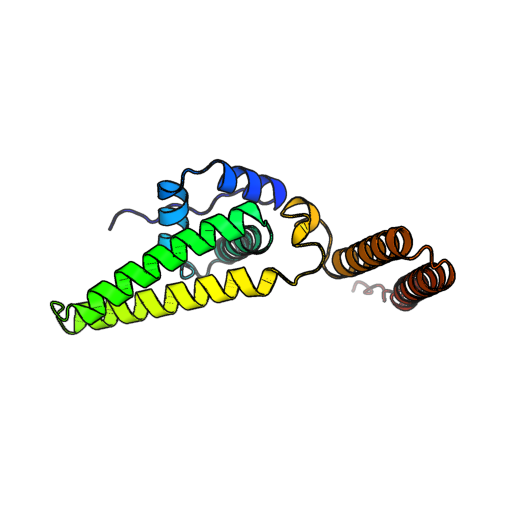 . ASP A 1 113 ? 0.227 4.412 -10.005 1.00 86.75 113 ASP A C 1
ATOM 909 O O . ASP A 1 113 ? 0.533 5.173 -10.927 1.00 86.75 113 ASP A O 1
ATOM 913 N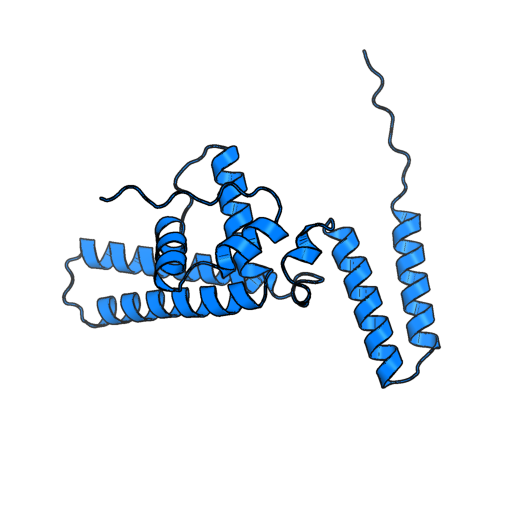 N . GLU A 1 114 ? 0.979 4.369 -8.893 1.00 90.12 114 GLU A N 1
ATOM 914 C CA . GLU A 1 114 ? 2.241 5.111 -8.815 1.00 90.12 114 GLU A CA 1
ATOM 915 C C . GLU A 1 114 ? 3.284 4.506 -9.781 1.00 90.12 114 GLU A C 1
ATOM 917 O O . GLU A 1 114 ? 3.431 3.283 -9.850 1.00 90.12 114 GLU A O 1
ATOM 922 N N . PRO A 1 115 ? 4.107 5.334 -10.456 1.00 90.88 115 PRO A N 1
ATOM 923 C CA . PRO A 1 115 ? 5.170 4.836 -11.322 1.00 90.88 115 PRO A CA 1
ATOM 924 C C . PRO A 1 115 ? 6.100 3.851 -10.608 1.00 90.88 115 PRO A C 1
ATOM 926 O O . PRO A 1 115 ? 6.587 4.128 -9.502 1.00 90.88 115 PRO A O 1
ATOM 929 N N . LEU A 1 116 ? 6.380 2.725 -11.271 1.00 91.38 116 LEU A N 1
ATOM 930 C CA . LEU A 1 116 ? 7.125 1.581 -10.738 1.00 91.38 116 LEU A CA 1
ATOM 931 C C . LEU A 1 116 ? 6.507 0.878 -9.516 1.00 91.38 116 LEU A C 1
ATOM 933 O O . LEU A 1 116 ? 7.211 0.101 -8.868 1.00 91.38 116 LEU A O 1
ATOM 937 N N . ALA A 1 117 ? 5.229 1.086 -9.183 1.00 89.12 117 ALA A N 1
ATOM 938 C CA . ALA A 1 117 ? 4.576 0.319 -8.113 1.00 89.12 117 ALA A CA 1
ATOM 939 C C . ALA A 1 117 ? 4.614 -1.194 -8.394 1.00 89.12 117 ALA A C 1
ATOM 941 O O . ALA A 1 117 ? 4.829 -2.000 -7.492 1.00 89.12 117 ALA A O 1
ATOM 942 N N . TRP A 1 118 ? 4.530 -1.595 -9.665 1.00 86.75 118 TRP A N 1
ATOM 943 C CA . TRP A 1 118 ? 4.702 -2.987 -10.095 1.00 86.75 118 TRP A CA 1
ATOM 944 C C . TRP A 1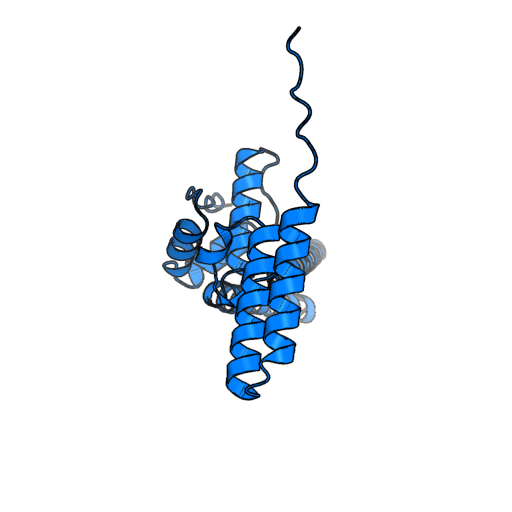 118 ? 6.087 -3.569 -9.750 1.00 86.75 118 TRP A C 1
ATOM 946 O O . TRP A 1 118 ? 6.215 -4.774 -9.538 1.00 86.75 118 TRP A O 1
ATOM 956 N N . ALA A 1 119 ? 7.127 -2.732 -9.644 1.00 87.50 119 ALA A N 1
ATOM 957 C CA . ALA A 1 119 ? 8.485 -3.148 -9.279 1.00 87.50 119 ALA A CA 1
ATOM 958 C C . ALA A 1 119 ? 8.689 -3.267 -7.753 1.00 87.50 119 ALA A C 1
ATOM 960 O O . ALA A 1 119 ? 9.751 -3.695 -7.287 1.00 87.50 119 ALA A O 1
ATOM 961 N N . GLY A 1 120 ? 7.676 -2.894 -6.966 1.00 88.31 120 GLY A N 1
ATOM 962 C CA . GLY A 1 120 ? 7.637 -3.050 -5.520 1.00 88.31 120 GLY A CA 1
ATOM 963 C C . GLY A 1 120 ? 8.667 -2.223 -4.755 1.00 88.31 120 GLY A C 1
ATOM 964 O O . GLY A 1 120 ? 9.227 -1.235 -5.237 1.00 88.31 120 GLY A O 1
ATOM 965 N N . ALA A 1 121 ? 8.935 -2.622 -3.512 1.00 86.00 121 ALA A N 1
ATOM 966 C CA . ALA A 1 121 ? 9.648 -1.783 -2.546 1.00 86.00 121 ALA A CA 1
ATOM 967 C C . ALA A 1 121 ? 11.075 -1.358 -2.946 1.00 86.00 121 ALA A C 1
ATOM 969 O O . ALA A 1 121 ? 11.593 -0.366 -2.429 1.00 86.00 121 ALA A O 1
ATOM 970 N N . ALA A 1 122 ? 11.727 -2.075 -3.867 1.00 83.81 122 ALA A N 1
ATOM 971 C CA . ALA A 1 122 ? 13.035 -1.684 -4.388 1.00 83.81 122 ALA A CA 1
ATOM 972 C C . ALA A 1 122 ? 12.968 -0.352 -5.155 1.00 83.81 122 ALA A C 1
ATOM 974 O O . ALA A 1 122 ? 13.849 0.498 -4.997 1.00 83.81 122 ALA A O 1
ATOM 975 N N . ALA A 1 123 ? 11.896 -0.124 -5.919 1.00 88.31 123 ALA A N 1
ATOM 976 C CA . ALA A 1 123 ? 11.730 1.095 -6.701 1.00 88.31 123 ALA A CA 1
ATOM 977 C C . ALA A 1 123 ? 11.446 2.337 -5.838 1.00 88.31 123 ALA A C 1
ATOM 979 O O . ALA A 1 123 ? 11.735 3.453 -6.264 1.00 88.31 123 ALA A O 1
ATOM 980 N N . MET A 1 124 ? 11.009 2.168 -4.585 1.00 86.12 124 MET A N 1
ATOM 981 C CA . MET A 1 124 ? 10.847 3.273 -3.625 1.00 86.12 124 MET A CA 1
ATOM 982 C C . MET A 1 124 ? 12.168 3.954 -3.232 1.00 86.12 124 MET A C 1
ATOM 984 O O . MET A 1 124 ? 12.153 4.994 -2.577 1.00 86.12 124 MET A O 1
ATOM 988 N N . THR A 1 125 ? 13.316 3.372 -3.589 1.00 86.31 125 THR A N 1
ATOM 989 C CA . THR A 1 125 ? 14.629 4.005 -3.391 1.00 86.31 125 THR A CA 1
ATOM 990 C C . THR A 1 125 ? 14.888 5.147 -4.375 1.00 86.31 125 THR A C 1
ATOM 992 O O . THR A 1 125 ? 15.684 6.041 -4.081 1.00 86.31 125 THR A O 1
ATOM 995 N N . PHE A 1 126 ? 14.197 5.155 -5.517 1.00 88.62 126 PHE A N 1
ATOM 996 C CA . PHE A 1 126 ? 14.263 6.239 -6.486 1.00 88.62 126 PHE A CA 1
ATOM 997 C C . PHE A 1 126 ? 13.345 7.393 -6.069 1.00 88.62 126 PHE A C 1
ATOM 999 O O . PHE A 1 126 ? 12.244 7.196 -5.551 1.00 88.62 126 PHE A O 1
ATOM 1006 N N . ASN A 1 127 ? 13.774 8.630 -6.331 1.00 88.81 127 ASN A N 1
ATOM 1007 C CA . ASN A 1 127 ? 12.906 9.789 -6.126 1.00 88.81 127 ASN A CA 1
ATOM 1008 C C . ASN A 1 127 ? 11.703 9.762 -7.105 1.00 88.81 127 ASN A C 1
ATOM 1010 O O . ASN A 1 127 ? 11.791 9.124 -8.156 1.00 88.81 127 ASN A O 1
ATOM 1014 N N . PRO A 1 128 ? 10.571 10.432 -6.797 1.00 87.94 128 PRO A N 1
ATOM 1015 C CA . PRO A 1 128 ? 9.366 10.352 -7.629 1.00 87.94 128 PRO A CA 1
ATOM 1016 C C . PRO A 1 128 ? 9.568 10.745 -9.106 1.00 87.94 128 PRO A C 1
ATOM 1018 O O . PRO A 1 128 ? 9.103 9.993 -9.960 1.00 87.94 128 PRO A O 1
ATOM 1021 N N . PRO A 1 129 ? 10.305 11.825 -9.446 1.00 88.44 129 PRO A N 1
ATOM 1022 C CA . PRO A 1 129 ? 10.603 12.137 -10.846 1.00 88.44 129 PRO A CA 1
ATOM 1023 C C . PRO A 1 129 ? 11.379 11.028 -11.568 1.00 88.44 129 PRO A C 1
ATOM 1025 O O . PRO A 1 129 ? 11.060 10.693 -12.704 1.00 88.44 129 PRO A O 1
ATOM 1028 N N . ALA A 1 130 ? 12.373 10.424 -10.910 1.00 90.00 130 ALA A N 1
ATOM 1029 C CA . ALA A 1 130 ? 13.138 9.324 -11.486 1.00 90.00 130 ALA A CA 1
ATOM 1030 C C . ALA A 1 130 ? 12.267 8.081 -11.705 1.00 90.00 130 ALA A C 1
ATOM 1032 O O . ALA A 1 130 ? 12.387 7.449 -12.750 1.00 90.00 130 ALA A O 1
ATOM 1033 N N . ARG A 1 131 ? 11.361 7.758 -10.769 1.00 92.75 131 ARG A N 1
ATOM 1034 C CA . ARG A 1 131 ? 10.401 6.654 -10.944 1.00 92.75 131 ARG A CA 1
ATOM 1035 C C . ARG A 1 131 ? 9.543 6.857 -12.192 1.00 92.75 131 ARG A C 1
ATOM 1037 O O . ARG A 1 131 ? 9.469 5.946 -13.002 1.00 92.75 131 ARG A O 1
ATOM 1044 N N . ALA A 1 132 ? 8.980 8.052 -12.380 1.00 91.00 132 ALA A N 1
ATOM 1045 C CA . ALA A 1 132 ? 8.166 8.376 -13.554 1.00 91.00 132 ALA A CA 1
ATOM 1046 C C . ALA A 1 132 ? 8.936 8.206 -14.873 1.00 91.00 132 ALA A C 1
ATOM 1048 O O . ALA A 1 132 ? 8.428 7.606 -15.815 1.00 91.00 132 ALA A O 1
ATOM 1049 N N . VAL A 1 133 ? 10.185 8.679 -14.925 1.00 92.38 133 VAL A N 1
ATOM 1050 C CA . VAL A 1 133 ? 11.033 8.531 -16.117 1.00 92.38 133 VAL A CA 1
ATOM 1051 C C . VAL A 1 133 ? 11.357 7.065 -16.399 1.00 92.38 133 VAL A C 1
ATOM 1053 O O . VAL A 1 133 ? 11.250 6.626 -17.539 1.00 92.38 133 VAL A O 1
ATOM 1056 N N . ILE A 1 134 ? 11.761 6.299 -15.384 1.00 92.25 134 ILE A N 1
ATOM 1057 C CA . ILE A 1 134 ? 12.101 4.881 -15.561 1.00 92.25 134 ILE A CA 1
ATOM 1058 C C . ILE A 1 134 ? 10.866 4.093 -16.009 1.00 92.25 134 ILE A C 1
ATOM 1060 O O . ILE A 1 134 ? 10.972 3.294 -16.932 1.00 92.25 134 ILE A O 1
ATOM 1064 N N . ASP A 1 135 ? 9.707 4.343 -15.401 1.00 92.25 135 ASP A N 1
ATOM 1065 C CA . ASP A 1 135 ? 8.443 3.697 -15.760 1.00 92.25 135 ASP A CA 1
ATOM 1066 C C . ASP A 1 135 ? 8.065 3.981 -17.221 1.00 92.25 135 ASP A C 1
ATOM 1068 O O . ASP A 1 135 ? 7.842 3.056 -17.999 1.00 92.25 135 ASP A O 1
ATOM 1072 N N . GLN A 1 136 ? 8.149 5.249 -17.640 1.00 93.44 136 GLN A N 1
ATOM 1073 C CA . GLN A 1 136 ? 7.932 5.650 -19.031 1.00 93.44 136 GLN A CA 1
ATOM 1074 C C . GLN A 1 136 ? 8.881 4.926 -20.002 1.00 93.44 136 GLN A C 1
ATOM 1076 O O . GLN A 1 136 ? 8.458 4.491 -21.073 1.00 93.44 136 GLN A O 1
ATOM 1081 N N . LEU A 1 137 ? 10.162 4.793 -19.646 1.00 94.12 137 LEU A N 1
ATOM 1082 C CA . LEU A 1 137 ? 11.147 4.096 -20.476 1.00 94.12 137 LEU A CA 1
ATOM 1083 C C . LEU A 1 137 ? 10.858 2.594 -20.573 1.00 94.12 137 LEU A C 1
ATOM 1085 O O . LEU A 1 137 ? 10.969 2.028 -21.659 1.00 94.12 137 LEU A O 1
ATOM 1089 N N . VAL A 1 138 ? 10.479 1.951 -19.466 1.00 94.00 138 VAL A N 1
ATOM 1090 C CA . VAL A 1 138 ? 10.124 0.525 -19.453 1.00 94.00 138 VAL A CA 1
ATOM 1091 C C . VAL A 1 138 ? 8.898 0.271 -20.329 1.00 94.00 138 VAL A C 1
ATOM 1093 O O . VAL A 1 138 ? 8.964 -0.599 -21.195 1.00 94.00 138 VAL A O 1
ATOM 1096 N N . LEU A 1 139 ? 7.839 1.074 -20.183 1.00 92.00 139 LEU A N 1
ATOM 1097 C CA . LEU A 1 139 ? 6.624 0.965 -20.999 1.00 92.00 139 LEU A CA 1
ATOM 1098 C C . LEU A 1 139 ? 6.911 1.169 -22.492 1.00 92.00 139 LEU A C 1
ATOM 1100 O O . LEU A 1 139 ? 6.372 0.453 -23.333 1.00 92.00 139 LEU A O 1
ATOM 1104 N N . ALA A 1 140 ? 7.787 2.114 -22.840 1.00 93.50 140 ALA A N 1
ATOM 1105 C CA . ALA A 1 140 ? 8.181 2.339 -24.229 1.00 93.50 140 ALA A CA 1
ATOM 1106 C C . ALA A 1 140 ? 8.946 1.145 -24.818 1.00 93.50 140 ALA A C 1
ATOM 1108 O O . ALA A 1 140 ? 8.698 0.761 -25.959 1.00 93.50 140 ALA A O 1
ATOM 1109 N N . ILE A 1 141 ? 9.851 0.538 -24.042 1.00 94.25 141 ILE A N 1
ATOM 1110 C CA . ILE A 1 141 ? 10.590 -0.664 -24.456 1.00 94.25 141 ILE A CA 1
ATOM 1111 C C . ILE A 1 141 ? 9.642 -1.857 -24.605 1.00 94.25 141 ILE A C 1
ATOM 1113 O O . ILE A 1 141 ? 9.769 -2.625 -25.554 1.00 94.25 141 ILE A O 1
ATOM 1117 N N . GLU A 1 142 ? 8.706 -2.038 -23.677 1.00 94.44 142 GLU A N 1
ATOM 1118 C CA . GLU A 1 142 ? 7.714 -3.110 -23.742 1.00 94.44 142 GLU A CA 1
ATOM 1119 C C . GLU A 1 142 ? 6.811 -2.965 -24.969 1.00 94.44 142 GLU A C 1
ATOM 1121 O O . GLU A 1 142 ? 6.671 -3.912 -25.744 1.00 94.44 142 GLU A O 1
ATOM 1126 N N . LYS A 1 143 ? 6.276 -1.761 -25.195 1.00 93.62 143 LYS A N 1
ATOM 1127 C CA . LYS A 1 143 ? 5.469 -1.444 -26.374 1.00 93.62 143 LYS A CA 1
ATOM 1128 C C . LYS A 1 143 ? 6.243 -1.727 -27.664 1.00 93.62 143 LYS A C 1
ATOM 1130 O O . LYS A 1 143 ? 5.751 -2.480 -28.498 1.00 93.62 143 LYS A O 1
ATOM 1135 N N . HIS A 1 144 ? 7.482 -1.237 -27.759 1.00 96.19 144 HIS A N 1
ATOM 1136 C CA . HIS A 1 144 ? 8.369 -1.485 -28.901 1.00 96.19 144 HIS A CA 1
ATOM 1137 C C . HIS A 1 144 ? 8.614 -2.973 -29.155 1.00 96.19 144 HIS A C 1
ATOM 1139 O O . HIS A 1 144 ? 8.634 -3.413 -30.298 1.00 96.19 144 HIS A O 1
ATOM 1145 N N . ARG A 1 145 ? 8.771 -3.790 -28.108 1.00 95.38 145 ARG A N 1
ATOM 1146 C CA . ARG A 1 145 ? 8.920 -5.246 -28.279 1.00 95.38 145 ARG A CA 1
ATOM 1147 C C . ARG A 1 145 ? 7.672 -5.899 -28.868 1.00 95.38 145 ARG A C 1
ATOM 1149 O O . ARG A 1 145 ? 7.797 -6.947 -29.495 1.00 95.38 145 ARG A O 1
ATOM 1156 N N . SER A 1 146 ? 6.500 -5.309 -28.648 1.00 95.69 146 SER A N 1
ATOM 1157 C CA . SER A 1 146 ? 5.231 -5.817 -29.163 1.00 95.69 146 SER A CA 1
ATOM 1158 C C . SER A 1 146 ? 4.937 -5.362 -30.591 1.00 95.69 146 SER A C 1
ATOM 1160 O O . SER A 1 146 ? 4.395 -6.152 -31.359 1.00 95.69 146 SER A O 1
ATOM 1162 N N . ASP A 1 147 ? 5.216 -4.104 -30.935 1.00 96.00 147 ASP A N 1
ATOM 1163 C CA . ASP A 1 147 ? 4.835 -3.510 -32.226 1.00 96.00 147 ASP A CA 1
ATOM 1164 C C . ASP A 1 147 ? 6.012 -3.287 -33.193 1.00 96.00 147 ASP A C 1
ATOM 1166 O O . ASP A 1 147 ? 5.792 -3.074 -34.384 1.00 96.00 147 ASP A O 1
ATOM 1170 N N . LEU A 1 148 ? 7.252 -3.398 -32.704 1.00 95.31 148 LEU A N 1
ATOM 1171 C CA . LEU A 1 148 ? 8.505 -3.115 -33.415 1.00 95.31 148 LEU A CA 1
ATOM 1172 C C . LEU A 1 148 ? 8.587 -1.683 -33.980 1.00 95.31 148 LEU A C 1
ATOM 1174 O O . LEU A 1 148 ? 9.385 -1.415 -34.885 1.00 95.31 148 LEU A O 1
ATOM 1178 N N . ASP A 1 149 ? 7.807 -0.746 -33.432 1.00 94.75 149 ASP A N 1
ATOM 1179 C CA . ASP A 1 149 ? 7.747 0.643 -33.884 1.00 94.75 149 ASP A CA 1
ATOM 1180 C C . ASP A 1 149 ? 8.925 1.462 -33.334 1.00 94.75 149 ASP A C 1
ATOM 1182 O O . ASP A 1 149 ? 8.911 2.020 -32.230 1.00 94.75 149 ASP A O 1
ATOM 1186 N N . ASN A 1 150 ? 9.987 1.537 -34.134 1.00 94.94 150 ASN A N 1
ATOM 1187 C CA . ASN A 1 150 ? 11.174 2.313 -33.793 1.00 94.94 150 ASN A CA 1
ATOM 1188 C C . ASN A 1 150 ? 10.876 3.816 -33.658 1.00 94.94 150 ASN A C 1
ATOM 1190 O O . ASN A 1 150 ? 11.516 4.481 -32.845 1.00 94.94 150 ASN A O 1
ATOM 1194 N N . GLU A 1 151 ? 9.950 4.371 -34.443 1.00 94.75 151 GLU A N 1
ATOM 1195 C CA . GLU A 1 151 ? 9.678 5.812 -34.451 1.00 94.75 151 GLU A CA 1
ATOM 1196 C C . GLU A 1 151 ? 9.025 6.245 -33.134 1.00 94.75 151 GLU A C 1
ATOM 1198 O O . GLU A 1 151 ? 9.486 7.197 -32.494 1.00 94.75 151 GLU A O 1
ATOM 1203 N N . ALA A 1 152 ? 8.039 5.477 -32.663 1.00 90.75 152 ALA A N 1
ATOM 1204 C CA . ALA A 1 152 ? 7.404 5.691 -31.363 1.00 90.75 152 ALA A CA 1
ATOM 1205 C C . ALA A 1 152 ? 8.399 5.584 -30.190 1.00 90.75 152 ALA A C 1
ATOM 1207 O O . ALA A 1 152 ? 8.349 6.384 -29.243 1.00 90.75 152 ALA A O 1
ATOM 1208 N N . LEU A 1 153 ? 9.339 4.634 -30.254 1.00 93.31 153 LEU A N 1
ATOM 1209 C CA . LEU A 1 153 ? 10.394 4.498 -29.249 1.00 93.31 153 LEU A CA 1
ATOM 1210 C C . LEU A 1 153 ? 11.324 5.721 -29.242 1.00 93.31 153 LEU A C 1
ATOM 1212 O O . LEU A 1 153 ? 11.559 6.315 -28.184 1.00 93.31 153 LEU A O 1
ATOM 1216 N N . TRP A 1 154 ? 11.827 6.134 -30.409 1.00 94.62 154 TRP A N 1
ATOM 1217 C CA . TRP A 1 154 ? 12.720 7.292 -30.525 1.00 94.62 154 TRP A CA 1
ATOM 1218 C C . TRP A 1 154 ? 12.053 8.593 -30.073 1.00 94.62 154 TRP A C 1
ATOM 1220 O O . TRP A 1 154 ? 12.688 9.387 -29.373 1.00 94.62 154 TRP A O 1
ATOM 1230 N N . ALA A 1 155 ? 10.775 8.794 -30.401 1.00 93.44 155 ALA A N 1
ATOM 1231 C CA . ALA A 1 155 ? 10.005 9.948 -29.940 1.00 93.44 155 ALA A CA 1
ATOM 1232 C C . ALA A 1 155 ? 9.928 10.006 -28.404 1.00 93.44 155 ALA A C 1
ATOM 1234 O O . ALA A 1 155 ? 10.094 11.072 -27.799 1.00 93.44 155 ALA A O 1
ATOM 1235 N N . THR A 1 156 ? 9.742 8.852 -27.756 1.00 92.81 156 THR A N 1
ATOM 1236 C CA . THR A 1 156 ? 9.710 8.758 -26.292 1.00 92.81 156 THR A CA 1
ATOM 1237 C C . THR A 1 156 ? 11.073 9.068 -25.671 1.00 92.81 156 THR A C 1
ATOM 1239 O O . THR A 1 156 ? 11.154 9.868 -24.735 1.00 92.81 156 THR A O 1
ATOM 1242 N N . LEU A 1 157 ? 12.156 8.506 -26.217 1.00 92.88 157 LEU A N 1
ATOM 1243 C CA . LEU A 1 157 ? 13.524 8.780 -25.759 1.00 92.88 157 LEU A CA 1
ATOM 1244 C C . LEU A 1 157 ? 13.884 10.268 -25.876 1.00 92.88 157 LEU A C 1
ATOM 1246 O O . LEU A 1 157 ? 14.487 10.838 -24.962 1.00 92.88 157 LEU A O 1
ATOM 1250 N N . ASP A 1 158 ? 13.485 10.919 -26.970 1.00 93.25 158 ASP A N 1
ATOM 1251 C CA . ASP A 1 158 ? 13.719 12.350 -27.158 1.00 93.25 158 ASP A CA 1
ATOM 1252 C C . ASP A 1 158 ? 12.910 13.208 -26.169 1.00 93.25 158 ASP A C 1
ATOM 1254 O O . ASP A 1 158 ? 13.437 14.173 -25.607 1.00 93.25 158 ASP A O 1
ATOM 1258 N N . SER A 1 159 ? 11.659 12.828 -25.890 1.00 91.25 159 SER A N 1
ATOM 1259 C CA . SER A 1 159 ? 10.830 13.477 -24.866 1.00 91.25 159 SER A CA 1
ATOM 1260 C C . SER A 1 159 ? 11.478 13.402 -23.480 1.00 91.25 159 SER A C 1
ATOM 1262 O O . SER A 1 159 ? 11.663 14.433 -22.828 1.00 91.25 159 SER A O 1
ATOM 1264 N N . VAL A 1 160 ? 11.914 12.211 -23.057 1.00 90.56 160 VAL A N 1
ATOM 1265 C CA . VAL A 1 160 ? 12.604 12.008 -21.771 1.00 90.56 160 VAL A CA 1
ATOM 1266 C C . VAL A 1 160 ? 13.891 12.836 -21.696 1.00 90.56 160 VAL A C 1
ATOM 1268 O O . VAL A 1 160 ? 14.143 13.522 -20.700 1.00 90.56 160 VAL A O 1
ATOM 1271 N N . ARG A 1 161 ? 14.689 12.843 -22.772 1.00 88.56 161 ARG A N 1
ATOM 1272 C CA . ARG A 1 161 ? 15.913 13.652 -22.866 1.00 88.56 161 ARG A CA 1
ATOM 1273 C C . ARG A 1 161 ? 15.623 15.139 -22.656 1.00 88.56 161 ARG A C 1
ATOM 1275 O O . ARG A 1 161 ? 16.319 15.797 -21.883 1.00 88.56 161 ARG A O 1
ATOM 1282 N N . LYS A 1 162 ? 14.591 15.674 -23.314 1.00 87.38 162 LYS A N 1
ATOM 1283 C CA . LYS A 1 162 ? 14.184 17.084 -23.191 1.00 87.38 162 LYS A CA 1
ATOM 1284 C C . LYS A 1 162 ? 13.730 17.431 -21.773 1.00 87.38 162 LYS A C 1
ATOM 1286 O O . LYS A 1 162 ? 14.138 18.466 -21.248 1.00 87.38 162 LYS A O 1
ATOM 1291 N N . GLN A 1 163 ? 12.961 16.556 -21.127 1.00 82.31 163 GLN A N 1
ATOM 1292 C CA . GLN A 1 163 ? 12.530 16.739 -19.736 1.00 82.31 163 GLN A CA 1
ATOM 1293 C C . GLN A 1 163 ? 13.724 16.783 -18.766 1.00 82.31 163 GLN A C 1
ATOM 1295 O O . GLN A 1 163 ? 13.782 17.647 -17.890 1.00 82.31 163 GLN A O 1
ATOM 1300 N N . SER A 1 164 ? 14.724 15.916 -18.964 1.00 70.81 164 SER A N 1
ATOM 1301 C CA . SER A 1 164 ? 15.945 15.902 -18.146 1.00 70.81 164 SER A CA 1
ATOM 1302 C C . SER A 1 164 ? 16.825 17.144 -18.345 1.00 70.81 164 SER A C 1
ATOM 1304 O O . SER A 1 164 ? 17.517 17.551 -17.411 1.00 70.81 164 SER A O 1
ATOM 1306 N N . LEU A 1 165 ? 16.825 17.744 -19.539 1.00 59.19 165 LEU A N 1
ATOM 1307 C CA . LEU A 1 165 ? 17.623 18.936 -19.859 1.00 59.19 165 LEU A CA 1
ATOM 1308 C C . LEU A 1 165 ? 16.918 20.251 -19.481 1.00 59.19 165 LEU A C 1
ATOM 1310 O O . LEU A 1 165 ? 17.590 21.234 -19.177 1.00 59.19 165 LEU A O 1
ATOM 1314 N N . GLY A 1 166 ? 15.581 20.274 -19.437 1.00 55.28 166 GLY A N 1
ATOM 1315 C CA . GLY A 1 166 ? 14.791 21.449 -19.044 1.00 55.28 166 GLY A CA 1
ATOM 1316 C C . GLY A 1 166 ? 14.734 21.719 -17.532 1.00 55.28 166 GLY A C 1
ATOM 1317 O O . GLY A 1 166 ? 14.427 22.835 -17.122 1.00 55.28 166 GLY A O 1
ATOM 1318 N N . GLY A 1 167 ? 15.054 20.728 -16.690 1.00 51.22 167 GLY A N 1
ATOM 1319 C CA . GLY A 1 167 ? 15.004 20.843 -15.223 1.00 51.22 167 GLY A CA 1
ATOM 1320 C C . GLY A 1 167 ? 16.247 21.455 -14.561 1.00 51.22 167 GLY A C 1
ATOM 1321 O O . GLY A 1 167 ? 16.231 21.734 -13.361 1.00 51.22 167 GLY A O 1
ATOM 1322 N N . SER A 1 168 ? 17.332 21.682 -15.308 1.00 45.62 168 SER A N 1
ATOM 1323 C CA . SER A 1 168 ? 18.594 22.202 -14.765 1.00 45.62 168 SER A CA 1
ATOM 1324 C C . SER A 1 168 ? 18.667 23.734 -14.838 1.00 45.62 168 SER A C 1
ATOM 1326 O O . SER A 1 168 ? 19.554 24.304 -15.470 1.00 45.62 168 SER A O 1
ATOM 1328 N N . GLY A 1 169 ? 17.734 24.421 -14.173 1.00 47.50 169 GLY A N 1
ATOM 1329 C CA . GLY A 1 169 ? 17.883 25.848 -13.870 1.00 47.50 169 GLY A CA 1
ATOM 1330 C C . GLY A 1 169 ? 19.023 26.083 -12.860 1.00 47.50 169 GLY A C 1
ATOM 1331 O O . GLY A 1 169 ? 19.273 25.224 -12.008 1.00 47.50 169 GLY A O 1
ATOM 1332 N N . PRO A 1 170 ? 19.742 27.222 -12.913 1.00 41.81 170 PRO A N 1
ATOM 1333 C CA . PRO A 1 170 ? 20.898 27.458 -12.055 1.00 41.81 170 PRO A CA 1
ATOM 1334 C C . PRO A 1 170 ? 20.485 27.451 -10.577 1.00 41.81 170 PRO A C 1
ATOM 1336 O O . PRO A 1 170 ? 19.711 28.298 -10.125 1.00 41.81 170 PRO A O 1
ATOM 1339 N N . ARG A 1 171 ? 21.034 26.511 -9.792 1.00 49.06 171 ARG A N 1
ATOM 1340 C CA . ARG A 1 171 ? 20.957 26.546 -8.324 1.00 49.06 171 ARG A CA 1
ATOM 1341 C C . ARG A 1 171 ? 21.614 27.841 -7.849 1.00 49.06 171 ARG A C 1
ATOM 1343 O O . ARG A 1 171 ? 22.841 27.932 -7.810 1.00 49.06 171 ARG A O 1
ATOM 1350 N N . LYS A 1 172 ? 20.813 28.846 -7.477 1.00 46.81 172 LYS A N 1
ATOM 1351 C CA . LYS A 1 172 ? 21.313 30.049 -6.800 1.00 46.81 172 LYS A CA 1
ATOM 1352 C C . LYS A 1 172 ? 22.033 29.607 -5.525 1.00 46.81 172 LYS A C 1
ATOM 1354 O O . LYS A 1 172 ? 21.401 29.154 -4.572 1.00 46.81 172 LYS A O 1
ATOM 1359 N N . ARG A 1 173 ? 23.366 29.713 -5.527 1.00 40.69 173 ARG A N 1
ATOM 1360 C CA . ARG A 1 173 ? 24.192 29.576 -4.326 1.00 40.69 173 ARG A CA 1
ATOM 1361 C C . ARG A 1 173 ? 23.673 30.579 -3.300 1.00 40.69 173 ARG A C 1
ATOM 1363 O O . ARG A 1 173 ? 23.690 31.784 -3.537 1.00 40.69 173 ARG A O 1
ATOM 1370 N N . ARG A 1 174 ? 23.174 30.069 -2.176 1.00 44.62 174 ARG A N 1
ATOM 1371 C CA . ARG A 1 174 ? 22.797 30.875 -1.018 1.00 44.62 174 ARG A CA 1
ATOM 1372 C C . ARG A 1 174 ? 24.086 31.503 -0.483 1.00 44.62 174 ARG A C 1
ATOM 1374 O O . ARG A 1 174 ? 24.921 30.793 0.068 1.00 44.62 174 ARG A O 1
ATOM 1381 N N . SER A 1 175 ? 24.275 32.798 -0.731 1.00 43.69 175 SER A N 1
ATOM 1382 C CA . SER A 1 175 ? 25.371 33.569 -0.144 1.00 43.69 175 SER A CA 1
ATOM 1383 C C . SER A 1 175 ? 25.242 33.492 1.374 1.00 43.69 175 SER A C 1
ATOM 1385 O O . SER A 1 175 ? 24.191 33.838 1.919 1.00 43.69 175 SER A O 1
ATOM 1387 N N . GLN A 1 176 ? 26.277 32.978 2.034 1.00 44.34 176 GLN A N 1
ATOM 1388 C CA . GLN A 1 176 ? 26.415 33.051 3.484 1.00 44.34 176 GLN A CA 1
ATOM 1389 C C . GLN A 1 176 ? 26.559 34.526 3.888 1.00 44.34 176 GLN A C 1
ATOM 1391 O O . GLN A 1 176 ? 27.178 35.309 3.164 1.00 44.34 176 GLN A O 1
ATOM 1396 N N . ARG A 1 177 ? 25.902 34.885 4.992 1.00 48.69 177 ARG A N 1
ATOM 1397 C CA . ARG A 1 177 ? 26.189 36.088 5.774 1.00 48.69 177 ARG A CA 1
ATOM 1398 C C . ARG A 1 177 ? 27.257 35.746 6.797 1.00 48.69 177 ARG A C 1
ATOM 1400 O O . ARG A 1 177 ? 27.218 34.585 7.266 1.00 48.69 177 ARG A O 1
#

pLDDT: mean 89.07, std 13.3, range [40.69, 98.38]

Sequence (177 aa):
MKDPQPLPEASKPALLARQLRELDENSLGRLIRDHLVPLSSDHSYRTRWNGFWSSLGFDPVLRDRATGIINGFLDLAEGALEANDQDDNQTKRTEKFFDRCEGALDRILKREDEPLAWAGAAAMTFNPPARAVIDQLVLAIEKHRSDLDNEALWATLDSVRKQSLGGSGPRKRRSQR

Secondary structure (DSSP, 8-state):
-PPPPPPP---SHHHHHHHHHHS-HHHHHHHHHHTSS-S---HHHHHHHHHHHHHHHHSHHHHHHHHHHHHHHHHHHHHHHHH--S-HHHHHHHHHHHHHHHHHHHHHHTTTTSTTGGGGGGGGGS-HHHHHHHHHHHHHHHHHHHH--HHHHHHHHHHHHHHHHHT----------